Protein AF-A0A7C6TAE9-F1 (afdb_monomer_lite)

pLDDT: mean 86.07, std 5.18, range [54.5, 94.44]

Sequence (114 aa):
MNWVGYAVLSAVFAGLTALLAKLGVANVPSNLAMFIRTVVVVVFAGGIAVATGDVGYFGKLSSRNWTFLVLSGIATGLSWIFYFAALKYGPVSRVAPIDKLSFVLAMALGVFVL

Structure (mmCIF, N/CA/C/O backbone):
data_AF-A0A7C6TAE9-F1
#
_entry.id   AF-A0A7C6TAE9-F1
#
loop_
_atom_site.group_PDB
_atom_site.id
_atom_site.type_symbol
_atom_site.label_atom_id
_atom_site.label_alt_id
_atom_site.label_comp_id
_atom_site.label_asym_id
_atom_site.label_entity_id
_atom_site.label_seq_id
_atom_site.pdbx_PDB_ins_code
_atom_site.Cartn_x
_atom_site.Cartn_y
_atom_site.Cartn_z
_atom_site.occupancy
_atom_site.B_iso_or_equiv
_atom_site.auth_seq_id
_atom_site.auth_comp_id
_atom_site.auth_asym_id
_atom_site.auth_atom_id
_atom_site.pdbx_PDB_model_num
ATOM 1 N N . MET A 1 1 ? -23.123 8.341 1.175 1.00 54.50 1 MET A N 1
ATOM 2 C CA . MET A 1 1 ? -21.831 8.496 0.469 1.00 54.50 1 MET A CA 1
ATOM 3 C C . MET A 1 1 ? -21.758 7.445 -0.627 1.00 54.50 1 MET A C 1
ATOM 5 O O . MET A 1 1 ? -21.965 6.277 -0.330 1.00 54.50 1 MET A O 1
ATOM 9 N N . ASN A 1 2 ? -21.575 7.847 -1.887 1.00 81.62 2 ASN A N 1
ATOM 10 C CA . ASN A 1 2 ? -21.631 6.930 -3.027 1.00 81.62 2 ASN A CA 1
ATOM 11 C C . ASN A 1 2 ? -20.264 6.247 -3.209 1.00 81.62 2 ASN A C 1
ATOM 13 O O . ASN A 1 2 ? -19.291 6.913 -3.561 1.00 81.62 2 ASN A O 1
ATOM 17 N N . TRP A 1 3 ? -20.188 4.938 -2.953 1.00 86.62 3 TRP A N 1
ATOM 18 C CA . TRP A 1 3 ? -18.974 4.116 -3.093 1.00 86.62 3 TRP A CA 1
ATOM 19 C C . TRP A 1 3 ? -18.329 4.250 -4.481 1.00 86.62 3 TRP A C 1
ATOM 21 O O . TRP A 1 3 ? -17.107 4.180 -4.608 1.00 86.62 3 TRP A O 1
ATOM 31 N N . VAL A 1 4 ? -19.141 4.547 -5.500 1.00 89.56 4 VAL A N 1
ATOM 32 C CA . VAL A 1 4 ? -18.693 4.824 -6.868 1.00 89.56 4 VAL A CA 1
ATOM 33 C C . VAL A 1 4 ? -17.736 6.018 -6.915 1.00 89.56 4 VAL A C 1
ATOM 35 O O . VAL A 1 4 ? -16.716 5.956 -7.593 1.00 89.56 4 VAL A O 1
ATOM 38 N N . GLY A 1 5 ? -18.006 7.088 -6.159 1.00 89.56 5 GLY A N 1
ATOM 39 C CA . GLY A 1 5 ? -17.147 8.276 -6.132 1.00 89.56 5 GLY A CA 1
ATOM 40 C C . GLY A 1 5 ? -15.747 7.975 -5.589 1.00 89.56 5 GLY A C 1
ATOM 41 O O . GLY A 1 5 ? -14.749 8.367 -6.193 1.00 89.56 5 GLY A O 1
ATOM 42 N N . TYR A 1 6 ? -15.661 7.206 -4.499 1.00 86.44 6 TYR A N 1
ATOM 43 C CA . TYR A 1 6 ? -14.379 6.755 -3.948 1.00 86.44 6 TYR A CA 1
ATOM 44 C C . TYR A 1 6 ? -13.644 5.797 -4.892 1.00 86.44 6 TYR A C 1
ATOM 46 O O . TYR A 1 6 ? -12.422 5.880 -5.009 1.00 86.44 6 TYR A O 1
ATOM 54 N N . ALA A 1 7 ? -14.370 4.927 -5.601 1.00 86.69 7 ALA A N 1
ATOM 55 C CA . ALA A 1 7 ? -13.785 4.016 -6.581 1.00 86.69 7 ALA A CA 1
ATOM 56 C C . ALA A 1 7 ? -13.173 4.768 -7.776 1.00 86.69 7 ALA A C 1
ATOM 58 O O . ALA A 1 7 ? -12.045 4.477 -8.173 1.00 86.69 7 ALA A O 1
ATOM 59 N N . VAL A 1 8 ? -13.871 5.779 -8.308 1.00 88.50 8 VAL A N 1
ATOM 60 C CA . VAL A 1 8 ? -13.351 6.630 -9.393 1.00 88.50 8 VAL A CA 1
ATOM 61 C C . VAL A 1 8 ? -12.098 7.374 -8.938 1.00 88.50 8 VAL A C 1
ATOM 63 O O . VAL A 1 8 ? -11.082 7.358 -9.632 1.00 88.50 8 VAL A O 1
ATOM 66 N N . LEU A 1 9 ? -12.129 7.970 -7.744 1.00 88.75 9 LEU A N 1
ATOM 67 C CA . LEU A 1 9 ? -10.976 8.677 -7.195 1.00 88.75 9 LEU A CA 1
ATOM 68 C C . LEU A 1 9 ? -9.779 7.732 -6.976 1.00 88.75 9 LEU A C 1
ATOM 70 O O . LEU A 1 9 ? -8.648 8.066 -7.330 1.00 88.75 9 LEU A O 1
ATOM 74 N N . SER A 1 10 ? -10.028 6.519 -6.471 1.00 87.31 10 SER A N 1
ATOM 75 C CA . SER A 1 10 ? -9.014 5.466 -6.337 1.00 87.31 10 SER A CA 1
ATOM 76 C C . SER A 1 10 ? -8.383 5.099 -7.685 1.00 87.31 10 SER A C 1
ATOM 78 O O . SER A 1 10 ? -7.159 4.991 -7.777 1.00 87.31 10 SER A O 1
ATOM 80 N N . ALA A 1 11 ? -9.181 4.980 -8.751 1.00 86.81 11 ALA A N 1
ATOM 81 C CA . ALA A 1 11 ? -8.681 4.683 -10.092 1.00 86.81 11 ALA A CA 1
ATOM 82 C C . ALA A 1 11 ? -7.739 5.781 -10.622 1.00 86.81 11 ALA A C 1
ATOM 84 O O . ALA A 1 11 ? -6.67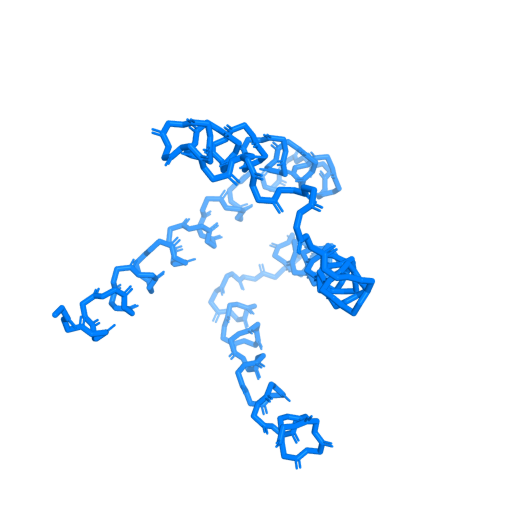9 5.465 -11.169 1.00 86.81 11 ALA A O 1
ATOM 85 N N . VAL A 1 12 ? -8.072 7.058 -10.395 1.00 90.00 12 VAL A N 1
ATOM 86 C CA . VAL A 1 12 ? -7.216 8.203 -10.758 1.00 90.00 12 VAL A CA 1
ATOM 87 C C . VAL A 1 12 ? -5.867 8.130 -10.035 1.00 90.00 12 VAL A C 1
ATOM 89 O O . VAL A 1 12 ? -4.814 8.175 -10.677 1.00 90.00 12 VAL A O 1
ATOM 92 N N . PHE A 1 13 ? -5.873 7.949 -8.710 1.00 89.81 13 PHE A N 1
ATOM 93 C CA . PHE A 1 13 ? -4.635 7.841 -7.930 1.00 89.81 13 PHE A CA 1
ATOM 94 C C . PHE A 1 13 ? -3.820 6.593 -8.280 1.00 89.81 13 PHE A C 1
ATOM 96 O O . PHE A 1 13 ? -2.589 6.656 -8.313 1.00 89.81 13 PHE A O 1
ATOM 103 N N . ALA A 1 14 ? -4.472 5.472 -8.595 1.00 85.44 14 ALA A N 1
ATOM 104 C CA . ALA A 1 14 ? -3.795 4.261 -9.048 1.00 85.44 14 ALA A CA 1
ATOM 105 C C . ALA A 1 14 ? -3.065 4.481 -10.385 1.00 85.44 14 ALA A C 1
ATOM 107 O O . ALA A 1 14 ? -1.928 4.030 -10.540 1.00 85.44 14 ALA A O 1
ATOM 108 N N . GLY A 1 15 ? -3.680 5.210 -11.324 1.00 84.69 15 GLY A N 1
ATOM 109 C CA . GLY A 1 15 ? -3.049 5.596 -12.589 1.00 84.69 15 GLY A CA 1
ATOM 110 C C . GLY A 1 15 ? -1.835 6.507 -12.387 1.00 84.69 15 GLY A C 1
ATOM 111 O O . GLY A 1 15 ? -0.747 6.205 -12.883 1.00 84.69 15 GLY A O 1
ATOM 112 N N . LEU A 1 16 ? -1.986 7.571 -11.587 1.00 88.31 16 LEU A N 1
ATOM 113 C CA . LEU A 1 16 ? -0.884 8.476 -11.224 1.00 88.31 16 LEU A CA 1
ATOM 114 C C . LEU A 1 16 ? 0.281 7.721 -10.577 1.00 88.31 16 LEU A C 1
ATOM 116 O O . LEU A 1 16 ? 1.440 7.909 -10.942 1.00 88.31 16 LEU A O 1
ATOM 120 N N . THR A 1 17 ? -0.035 6.811 -9.659 1.00 86.88 17 THR A N 1
ATOM 121 C CA . THR A 1 17 ? 0.944 5.972 -8.967 1.00 86.88 17 THR A CA 1
ATOM 122 C C . THR A 1 17 ? 1.749 5.110 -9.937 1.00 86.88 17 THR A C 1
ATOM 124 O O . THR A 1 17 ? 2.962 4.996 -9.777 1.00 86.88 17 THR A O 1
ATOM 127 N N . ALA A 1 18 ? 1.111 4.505 -10.944 1.00 84.50 18 ALA A N 1
ATOM 128 C CA . ALA A 1 18 ? 1.805 3.682 -11.934 1.00 84.50 18 ALA A CA 1
ATOM 129 C C . ALA A 1 18 ? 2.781 4.509 -12.790 1.00 84.50 18 ALA A C 1
ATOM 131 O O . ALA A 1 18 ? 3.914 4.079 -13.016 1.00 84.50 18 ALA A O 1
ATOM 132 N N . LEU A 1 19 ? 2.368 5.710 -13.211 1.00 86.56 19 LEU A N 1
ATOM 133 C CA . LEU A 1 19 ? 3.213 6.634 -13.974 1.00 86.56 19 LEU A CA 1
ATOM 134 C C . LEU A 1 19 ? 4.408 7.124 -13.146 1.00 86.56 19 LEU A C 1
ATOM 136 O O . LEU A 1 19 ? 5.553 6.989 -13.578 1.00 86.56 19 LEU A O 1
ATOM 140 N N . LEU A 1 20 ? 4.161 7.623 -11.931 1.00 86.75 20 LEU A N 1
ATOM 141 C CA . LEU A 1 20 ? 5.209 8.103 -11.025 1.00 86.75 20 LEU A CA 1
ATOM 142 C C . LEU A 1 20 ? 6.179 6.983 -10.629 1.00 86.75 20 LEU A C 1
ATOM 144 O O . LEU A 1 20 ? 7.387 7.203 -10.587 1.00 86.75 20 LEU A O 1
ATOM 148 N N . ALA A 1 21 ? 5.680 5.766 -10.395 1.00 85.00 21 ALA A N 1
ATOM 149 C CA . ALA A 1 21 ? 6.523 4.615 -10.086 1.00 85.00 21 ALA A CA 1
ATOM 150 C C . ALA A 1 21 ? 7.447 4.238 -11.249 1.00 85.00 21 ALA A C 1
ATOM 152 O O . ALA A 1 21 ? 8.626 3.973 -11.025 1.00 85.00 21 ALA A O 1
ATOM 153 N N . LYS A 1 22 ? 6.948 4.243 -12.494 1.00 83.75 22 LYS A N 1
ATOM 154 C CA . LYS A 1 22 ? 7.792 3.982 -13.668 1.00 83.75 22 LYS A CA 1
ATOM 155 C C . LYS A 1 22 ? 8.913 5.014 -13.786 1.00 83.75 22 LYS A C 1
ATOM 157 O O . LYS A 1 22 ? 10.053 4.630 -14.031 1.00 83.75 22 LYS A O 1
ATOM 162 N N . LEU A 1 23 ? 8.595 6.296 -13.592 1.00 85.50 23 LEU A N 1
ATOM 163 C CA . LEU A 1 23 ? 9.579 7.380 -13.631 1.00 85.50 23 LEU A CA 1
ATOM 164 C C . LEU A 1 23 ? 10.601 7.262 -12.489 1.00 85.50 23 LEU A C 1
ATOM 166 O O . LEU A 1 23 ? 11.797 7.410 -12.723 1.00 85.50 23 LEU A O 1
ATOM 170 N N . GLY A 1 24 ? 10.153 6.930 -11.275 1.00 81.75 24 GLY A N 1
ATOM 171 C CA . GLY A 1 24 ? 11.017 6.803 -10.098 1.00 81.75 24 GLY A CA 1
ATOM 172 C C . GLY A 1 24 ? 11.945 5.581 -10.108 1.00 81.75 24 GLY A C 1
ATOM 173 O O . GLY A 1 24 ? 13.049 5.650 -9.577 1.00 81.75 24 GLY A O 1
ATOM 174 N N . VAL A 1 25 ? 11.537 4.468 -10.729 1.00 83.81 25 VAL A N 1
ATOM 175 C CA . VAL A 1 25 ? 12.328 3.217 -10.785 1.00 83.81 25 VAL A CA 1
ATOM 176 C C . VAL A 1 25 ? 13.290 3.183 -11.986 1.00 83.81 25 VAL A C 1
ATOM 178 O O . VAL A 1 25 ? 14.173 2.329 -12.044 1.00 83.81 25 VAL A O 1
ATOM 181 N N . ALA A 1 26 ? 13.174 4.116 -12.938 1.00 78.62 26 ALA A N 1
ATOM 182 C CA . ALA A 1 26 ? 13.968 4.108 -14.170 1.00 78.62 26 ALA A CA 1
ATOM 183 C C . ALA A 1 26 ? 15.491 4.150 -13.928 1.00 78.62 26 ALA A C 1
ATOM 185 O O . ALA A 1 26 ? 16.229 3.448 -14.614 1.00 78.62 26 ALA A O 1
ATOM 186 N N . ASN A 1 27 ? 15.950 4.916 -12.931 1.00 79.12 27 ASN A N 1
ATOM 187 C CA . ASN A 1 27 ? 17.379 5.155 -12.668 1.00 79.12 27 ASN A CA 1
ATOM 188 C C . ASN A 1 27 ? 17.842 4.731 -11.262 1.00 79.12 27 ASN A C 1
ATOM 190 O O . ASN A 1 27 ? 18.955 5.048 -10.855 1.00 79.12 27 ASN A O 1
ATOM 194 N N . VAL A 1 28 ? 17.000 4.028 -10.500 1.00 85.62 28 VAL A N 1
ATOM 195 C CA . VAL A 1 28 ? 17.266 3.662 -9.099 1.00 85.62 28 VAL A CA 1
ATOM 196 C C . VAL A 1 28 ? 16.980 2.167 -8.905 1.00 85.62 28 VAL A C 1
ATOM 198 O O . VAL A 1 28 ? 16.092 1.624 -9.569 1.00 85.62 28 VAL A O 1
ATOM 201 N N . PRO A 1 29 ? 17.699 1.449 -8.019 1.00 84.56 29 PRO A N 1
ATOM 202 C CA . PRO A 1 29 ? 17.323 0.088 -7.649 1.00 84.56 29 PRO A CA 1
ATOM 203 C C . PRO A 1 29 ? 15.853 0.018 -7.204 1.00 84.56 29 PRO A C 1
ATOM 205 O O . PRO A 1 29 ? 15.425 0.781 -6.338 1.00 84.56 29 PRO A O 1
ATOM 208 N N . SER A 1 30 ? 15.076 -0.912 -7.767 1.00 81.31 30 SER A N 1
ATOM 209 C CA . SER A 1 30 ? 13.627 -1.030 -7.521 1.00 81.31 30 SER A CA 1
ATOM 210 C C . SER A 1 30 ? 13.290 -1.234 -6.043 1.00 81.31 30 SER A C 1
ATOM 212 O O . SER A 1 30 ? 12.316 -0.667 -5.556 1.00 81.31 30 SER A O 1
ATOM 214 N N . ASN A 1 31 ? 14.128 -1.976 -5.315 1.00 84.81 31 ASN A N 1
ATOM 215 C CA . ASN A 1 31 ? 13.958 -2.208 -3.879 1.00 84.81 31 ASN A CA 1
ATOM 216 C C . ASN A 1 31 ? 14.139 -0.915 -3.067 1.00 84.81 31 ASN A C 1
ATOM 218 O O . ASN A 1 31 ? 13.394 -0.676 -2.120 1.00 84.81 31 ASN A O 1
ATOM 222 N N . LEU A 1 32 ? 15.082 -0.051 -3.462 1.00 85.62 32 LEU A N 1
ATOM 223 C CA . LEU A 1 32 ? 15.300 1.241 -2.808 1.00 85.62 32 LEU A CA 1
ATOM 224 C C . LEU A 1 32 ? 14.148 2.210 -3.104 1.00 85.62 32 LEU A C 1
ATOM 226 O O . LEU A 1 32 ? 13.629 2.849 -2.192 1.00 85.62 32 LEU A O 1
ATOM 230 N N . ALA A 1 33 ? 13.698 2.271 -4.360 1.00 86.50 33 ALA A N 1
ATOM 231 C CA . ALA A 1 33 ? 12.535 3.069 -4.746 1.00 86.50 33 ALA A CA 1
ATOM 232 C C . ALA A 1 33 ? 11.263 2.625 -3.998 1.00 86.50 33 ALA A C 1
ATOM 234 O O . ALA A 1 33 ? 10.495 3.459 -3.513 1.00 86.50 33 ALA A O 1
ATOM 235 N N . MET A 1 34 ? 11.068 1.311 -3.846 1.00 86.62 34 MET A N 1
ATOM 236 C CA . MET A 1 34 ? 9.984 0.747 -3.047 1.00 86.62 34 MET A CA 1
ATOM 237 C C . MET A 1 34 ? 10.096 1.146 -1.574 1.00 86.62 34 MET A C 1
ATOM 239 O O . MET A 1 34 ? 9.095 1.574 -1.006 1.00 86.62 34 MET A O 1
ATOM 243 N N . PHE A 1 35 ? 11.290 1.056 -0.977 1.00 88.50 35 PHE A N 1
ATOM 244 C CA . PHE A 1 35 ? 11.515 1.424 0.421 1.00 88.50 35 PHE A CA 1
ATOM 245 C C . PHE A 1 35 ? 11.148 2.889 0.694 1.00 88.50 35 PHE A C 1
ATOM 247 O O . PHE A 1 35 ? 10.366 3.176 1.603 1.00 88.50 35 PHE A O 1
ATOM 254 N N . ILE A 1 36 ? 11.637 3.812 -0.143 1.00 89.69 36 ILE A N 1
ATOM 255 C CA . ILE A 1 36 ? 11.310 5.242 -0.040 1.00 89.69 36 ILE A CA 1
ATOM 256 C C . ILE A 1 36 ? 9.792 5.439 -0.117 1.00 89.69 36 ILE A C 1
ATOM 258 O O . ILE A 1 36 ? 9.208 6.131 0.718 1.00 89.69 36 ILE A O 1
ATOM 262 N N . ARG A 1 37 ? 9.126 4.773 -1.069 1.00 87.81 37 ARG A N 1
ATOM 263 C CA . ARG A 1 37 ? 7.669 4.838 -1.210 1.00 87.81 37 ARG A CA 1
ATOM 264 C C . ARG A 1 37 ? 6.940 4.317 0.031 1.00 87.81 37 ARG A C 1
ATOM 266 O O . ARG A 1 37 ? 5.986 4.956 0.466 1.00 87.81 37 ARG A O 1
ATOM 273 N N . THR A 1 38 ? 7.361 3.191 0.609 1.00 90.31 38 THR A N 1
ATOM 274 C CA . THR A 1 38 ? 6.753 2.663 1.842 1.00 90.31 38 THR A CA 1
ATOM 275 C C . THR A 1 38 ? 6.913 3.621 3.010 1.00 90.31 38 THR A C 1
ATOM 277 O O . THR A 1 38 ? 5.947 3.824 3.734 1.00 90.31 38 THR A O 1
ATOM 280 N N . VAL A 1 39 ? 8.076 4.258 3.172 1.00 93.56 39 VAL A N 1
ATOM 281 C CA . VAL A 1 39 ? 8.290 5.244 4.243 1.00 93.56 39 VAL A CA 1
ATOM 282 C C . VAL A 1 39 ? 7.329 6.421 4.086 1.00 93.56 39 VAL A C 1
ATOM 284 O O . VAL A 1 39 ? 6.654 6.787 5.044 1.00 93.56 39 VAL A O 1
ATOM 287 N N . VAL A 1 40 ? 7.193 6.961 2.870 1.00 93.06 40 VAL A N 1
ATOM 288 C CA . VAL A 1 40 ? 6.238 8.046 2.589 1.00 93.06 40 VAL A CA 1
ATOM 289 C C . VAL A 1 40 ? 4.80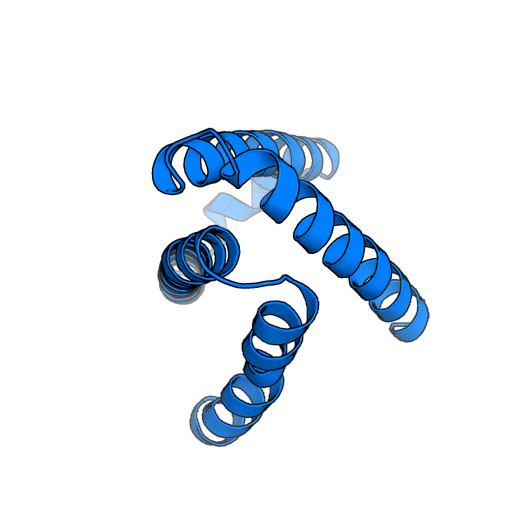5 7.619 2.920 1.00 93.06 40 VAL A C 1
ATOM 291 O O . VAL A 1 40 ? 4.088 8.364 3.584 1.00 93.06 40 VAL A O 1
ATOM 294 N N . VAL A 1 41 ? 4.391 6.413 2.514 1.00 92.31 41 VAL A N 1
ATOM 295 C CA . VAL A 1 41 ? 3.050 5.879 2.812 1.00 92.31 41 VAL A CA 1
ATOM 296 C C . VAL A 1 41 ? 2.839 5.691 4.314 1.00 92.31 41 VAL A C 1
ATOM 298 O O . VAL A 1 41 ? 1.775 6.048 4.809 1.00 92.31 41 VAL A O 1
ATOM 301 N N . VAL A 1 42 ? 3.831 5.181 5.049 1.00 93.38 42 VAL A N 1
ATOM 302 C CA . VAL A 1 42 ? 3.761 5.006 6.509 1.00 93.38 42 VAL A CA 1
ATOM 303 C C . VAL A 1 42 ? 3.575 6.349 7.208 1.00 93.38 42 VAL A C 1
ATOM 305 O O . VAL A 1 42 ? 2.710 6.460 8.071 1.00 93.38 42 VAL A O 1
ATOM 308 N N . VAL A 1 43 ? 4.328 7.379 6.811 1.00 94.44 43 VAL A N 1
ATOM 309 C CA . VAL A 1 43 ? 4.187 8.729 7.379 1.00 94.44 43 VAL A CA 1
ATOM 310 C C . VAL A 1 43 ? 2.800 9.303 7.083 1.00 94.44 43 VAL A C 1
ATOM 312 O O . VAL A 1 43 ? 2.148 9.814 7.990 1.00 94.44 43 VAL A O 1
ATOM 315 N N . PHE A 1 44 ? 2.314 9.180 5.844 1.00 93.56 44 PHE A N 1
ATOM 316 C CA . PHE A 1 44 ? 1.002 9.704 5.453 1.00 93.56 44 PHE A CA 1
ATOM 317 C C . PHE A 1 44 ? -0.150 8.979 6.165 1.00 93.56 44 PHE A C 1
ATOM 319 O O . PHE A 1 44 ? -1.021 9.619 6.751 1.00 93.56 44 PHE A O 1
ATOM 326 N N . ALA A 1 45 ? -0.142 7.643 6.154 1.00 91.75 45 ALA A N 1
ATOM 327 C CA . ALA A 1 45 ? -1.166 6.826 6.801 1.00 91.75 45 ALA A CA 1
ATOM 328 C C . ALA A 1 45 ? -1.128 6.972 8.329 1.00 91.75 45 ALA A C 1
ATOM 330 O O . ALA A 1 45 ? -2.176 7.087 8.959 1.00 91.75 45 ALA A O 1
ATOM 331 N N . GLY A 1 46 ? 0.070 7.026 8.918 1.00 90.75 46 GLY A N 1
ATOM 332 C CA . GLY A 1 46 ? 0.261 7.277 10.343 1.00 90.75 46 GLY A CA 1
ATOM 333 C C . GLY A 1 46 ? -0.250 8.655 10.759 1.00 90.75 46 GLY A C 1
ATOM 334 O O . GLY A 1 46 ? -0.975 8.760 11.743 1.00 90.75 46 GLY A O 1
ATOM 335 N N . GLY A 1 47 ? 0.048 9.698 9.977 1.00 91.94 47 GLY A N 1
ATOM 336 C CA . GLY A 1 47 ? -0.460 11.050 10.217 1.00 91.94 47 GLY A CA 1
ATOM 337 C C . GLY A 1 47 ? -1.987 11.121 10.192 1.00 91.94 47 GLY A C 1
ATOM 338 O O . GLY A 1 47 ? -2.582 11.737 11.074 1.00 91.94 47 GLY A O 1
ATOM 339 N N . ILE A 1 48 ? -2.627 10.431 9.240 1.00 91.31 48 ILE A N 1
ATOM 340 C CA . ILE A 1 48 ? -4.091 10.324 9.182 1.00 91.31 48 ILE A CA 1
ATOM 341 C C . ILE A 1 48 ? -4.625 9.598 10.420 1.00 91.31 48 ILE A C 1
ATOM 343 O O . ILE A 1 48 ? -5.507 10.135 11.078 1.00 91.31 48 ILE A O 1
ATOM 347 N N . ALA A 1 49 ? -4.070 8.434 10.774 1.00 91.25 49 ALA A N 1
ATOM 348 C CA . ALA A 1 49 ? -4.529 7.650 11.924 1.00 91.25 49 ALA A CA 1
ATOM 349 C C . ALA A 1 49 ? -4.399 8.409 13.257 1.00 91.25 49 ALA A C 1
ATOM 351 O O . ALA A 1 49 ? -5.240 8.263 14.145 1.00 91.25 49 ALA A O 1
ATOM 352 N N . VAL A 1 50 ? -3.355 9.232 13.403 1.00 91.94 50 VAL A N 1
ATOM 353 C CA . VAL A 1 50 ? -3.190 10.136 14.550 1.00 91.94 50 VAL A CA 1
ATOM 354 C C . VAL A 1 50 ? -4.245 11.240 14.522 1.00 91.94 50 VAL A C 1
ATOM 356 O O . VAL A 1 50 ? -4.891 11.479 15.540 1.00 91.94 50 VAL A O 1
ATOM 359 N N . ALA A 1 51 ? -4.459 11.882 13.371 1.00 92.00 51 ALA A N 1
ATOM 360 C CA . ALA A 1 51 ? -5.429 12.966 13.223 1.00 92.00 51 ALA A CA 1
ATOM 361 C C . ALA A 1 51 ? -6.886 12.514 13.435 1.00 92.00 51 ALA A C 1
ATOM 363 O O . ALA A 1 51 ? -7.693 13.289 13.943 1.00 92.00 51 ALA A O 1
ATOM 364 N N . THR A 1 52 ? -7.226 11.273 13.077 1.00 90.50 52 THR A N 1
ATOM 365 C CA . THR A 1 52 ? -8.563 10.690 13.283 1.00 90.50 52 THR A CA 1
ATOM 366 C C . THR A 1 52 ? -8.753 10.072 14.670 1.00 90.50 52 THR A C 1
ATOM 368 O O . THR A 1 52 ? -9.878 9.748 15.041 1.00 90.50 52 THR A O 1
ATOM 371 N N . GLY A 1 53 ? -7.683 9.921 15.460 1.00 86.06 53 GLY A N 1
ATOM 372 C CA . GLY A 1 53 ? -7.723 9.274 16.775 1.00 86.06 53 GLY A CA 1
ATOM 373 C C . GLY A 1 53 ? -7.799 7.741 16.722 1.00 86.06 53 GLY A C 1
ATOM 374 O O . GLY A 1 53 ? -7.945 7.093 17.762 1.00 86.06 53 GLY A O 1
ATOM 375 N N . ASP A 1 54 ? -7.642 7.139 15.540 1.00 87.25 54 ASP A N 1
ATOM 376 C CA . ASP A 1 54 ? -7.754 5.689 15.338 1.00 87.25 54 ASP A CA 1
ATOM 377 C C . ASP A 1 54 ? -6.625 4.899 16.015 1.00 87.25 54 ASP A C 1
ATOM 379 O O . ASP A 1 54 ? -6.739 3.693 16.243 1.00 87.25 54 ASP A O 1
ATOM 383 N N . VAL A 1 55 ? -5.551 5.577 16.428 1.00 83.44 55 VAL A N 1
ATOM 384 C CA . VAL A 1 55 ? -4.432 4.974 17.170 1.00 83.44 55 VAL A CA 1
ATOM 385 C C . VAL A 1 55 ? -4.891 4.325 18.489 1.00 83.44 55 VAL A C 1
ATOM 387 O O . VAL A 1 55 ? -4.281 3.373 18.972 1.00 83.44 55 VAL A O 1
ATOM 390 N N . GLY A 1 56 ? -6.015 4.770 19.062 1.00 78.94 56 GLY A N 1
ATOM 391 C CA . GLY A 1 56 ? -6.607 4.144 20.249 1.00 78.94 56 GLY A CA 1
ATOM 392 C C . GLY A 1 56 ? -7.134 2.718 20.019 1.00 78.94 56 GLY A C 1
ATOM 393 O O . GLY A 1 56 ? -7.360 1.982 20.981 1.00 78.94 56 GLY A O 1
ATOM 394 N N . TYR A 1 57 ? -7.316 2.294 18.763 1.00 83.31 57 TYR A N 1
ATOM 395 C CA . TYR A 1 57 ? -7.799 0.953 18.422 1.00 83.31 57 TYR A CA 1
ATOM 396 C C . TYR A 1 57 ? -6.700 -0.108 18.354 1.00 83.31 57 TYR A C 1
ATOM 398 O O . TYR A 1 57 ? -7.036 -1.292 18.356 1.00 83.31 57 TYR A O 1
ATOM 406 N N . PHE A 1 58 ? -5.412 0.264 18.372 1.00 79.12 58 PHE A N 1
ATOM 407 C CA . PHE A 1 58 ? -4.309 -0.709 18.337 1.00 79.12 58 PHE A CA 1
ATOM 408 C C . PHE A 1 58 ? -4.424 -1.766 19.447 1.00 79.12 58 PHE A C 1
ATOM 410 O O . PHE A 1 58 ? -4.233 -2.952 19.188 1.00 79.12 58 PHE A O 1
ATOM 417 N N . GLY A 1 59 ? -4.815 -1.357 20.660 1.00 77.56 59 GLY A N 1
ATOM 418 C CA . GLY A 1 59 ? 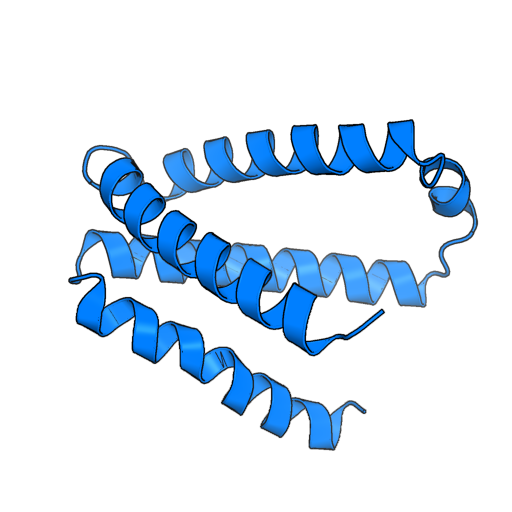-5.011 -2.262 21.800 1.00 77.56 59 GLY A CA 1
ATOM 419 C C . GLY A 1 59 ? -6.306 -3.086 21.764 1.00 77.56 59 GLY A C 1
ATOM 420 O O . GLY A 1 59 ? -6.470 -3.992 22.574 1.00 77.56 59 GLY A O 1
ATOM 421 N N . LYS A 1 60 ? -7.231 -2.790 20.841 1.00 85.12 60 LYS A N 1
ATOM 422 C CA . LYS A 1 60 ? -8.510 -3.505 20.671 1.00 85.12 60 LYS A CA 1
ATOM 423 C C . LYS A 1 60 ? -8.475 -4.523 19.526 1.00 85.12 60 LYS A C 1
ATOM 425 O O . LYS A 1 60 ? -9.469 -5.205 19.280 1.00 85.12 60 LYS A O 1
ATOM 430 N N . LEU A 1 61 ? -7.359 -4.617 18.800 1.00 86.50 61 LEU A N 1
ATOM 431 C CA . LEU A 1 61 ? -7.199 -5.574 17.710 1.00 86.50 61 LEU A CA 1
ATOM 432 C C . LEU A 1 61 ? -7.097 -7.001 18.262 1.00 86.50 61 LEU A C 1
ATOM 434 O O . LEU A 1 61 ? -6.246 -7.301 19.095 1.00 86.50 61 LEU A O 1
ATOM 438 N N . SER A 1 62 ? -7.945 -7.897 17.757 1.00 89.06 62 SER A N 1
ATOM 439 C CA . SER A 1 62 ? -7.860 -9.327 18.066 1.00 89.06 62 SER A CA 1
ATOM 440 C C . SER A 1 62 ? -6.617 -9.965 17.428 1.00 89.06 62 SER A C 1
ATOM 442 O O . SER A 1 62 ? -6.104 -9.469 16.419 1.00 89.06 62 SER A O 1
ATOM 444 N N . SER A 1 63 ? -6.172 -11.118 17.942 1.00 85.19 63 SER A N 1
ATOM 445 C CA . SER A 1 63 ? -5.079 -11.891 17.323 1.00 85.19 63 SER A CA 1
ATOM 446 C C . SER A 1 63 ? -5.377 -12.251 15.865 1.00 85.19 63 SER A C 1
ATOM 448 O O . SER A 1 63 ? -4.480 -12.231 15.029 1.00 85.19 63 SER A O 1
ATOM 450 N N . ARG A 1 64 ? -6.654 -12.495 15.530 1.00 87.62 64 ARG A N 1
ATOM 451 C CA . ARG A 1 64 ? -7.097 -12.746 14.152 1.00 87.62 64 ARG A CA 1
ATOM 452 C C . ARG A 1 64 ? -6.852 -11.530 13.255 1.00 87.62 64 ARG A C 1
ATOM 454 O O . ARG A 1 64 ? -6.304 -11.689 12.168 1.00 87.62 64 ARG A O 1
ATOM 461 N N . ASN A 1 65 ? -7.210 -10.328 13.712 1.00 88.25 65 ASN A N 1
ATOM 462 C CA . ASN A 1 65 ? -6.979 -9.096 12.952 1.00 88.25 65 ASN A CA 1
ATOM 463 C C . ASN A 1 65 ? -5.485 -8.898 12.679 1.00 88.25 65 ASN A C 1
ATOM 465 O O . ASN A 1 65 ? -5.106 -8.614 11.547 1.00 88.25 65 ASN A O 1
ATOM 469 N N . TRP A 1 66 ? -4.639 -9.117 13.688 1.00 88.44 66 TRP A N 1
ATOM 470 C CA . TRP A 1 66 ? -3.186 -9.040 13.539 1.00 88.44 66 TRP A CA 1
ATOM 471 C C . TRP A 1 66 ? -2.650 -10.018 12.495 1.00 88.44 66 TRP A C 1
ATOM 473 O O . TRP A 1 66 ? -1.910 -9.602 11.607 1.00 88.44 66 TRP A O 1
ATOM 483 N N . THR A 1 67 ? -3.053 -11.290 12.541 1.00 89.62 67 THR A N 1
ATOM 484 C CA . THR A 1 67 ? -2.598 -12.289 11.563 1.00 89.62 67 THR A CA 1
ATOM 485 C C . THR A 1 67 ? -2.972 -11.896 10.134 1.00 89.62 67 THR A C 1
ATOM 487 O O . THR A 1 67 ? -2.107 -11.897 9.260 1.00 89.62 67 THR A O 1
ATOM 490 N N . PHE A 1 68 ? -4.227 -11.507 9.883 1.00 88.81 68 PHE A N 1
ATOM 491 C CA . PHE A 1 68 ? -4.658 -11.116 8.536 1.00 88.81 68 PHE A CA 1
ATOM 492 C C . PHE A 1 68 ? -4.004 -9.816 8.055 1.00 88.81 68 PHE A C 1
ATOM 494 O O . PHE A 1 68 ? -3.638 -9.727 6.885 1.00 88.81 68 PHE A O 1
ATOM 501 N N . LEU A 1 6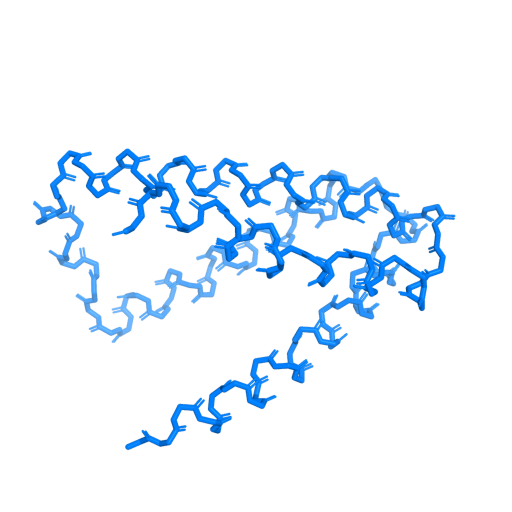9 ? -3.806 -8.827 8.934 1.00 90.25 69 LEU A N 1
ATOM 502 C CA . LEU A 1 69 ? -3.129 -7.577 8.577 1.00 90.25 69 LEU A CA 1
ATOM 503 C C . LEU A 1 69 ? -1.649 -7.799 8.254 1.00 90.25 69 LEU A C 1
ATOM 505 O O . LEU A 1 69 ? -1.159 -7.259 7.265 1.00 90.25 69 LEU A O 1
ATOM 509 N N . VAL A 1 70 ? -0.949 -8.626 9.035 1.00 90.50 70 VAL A N 1
ATOM 510 C CA . VAL A 1 70 ? 0.458 -8.967 8.776 1.00 90.50 70 VAL A CA 1
ATOM 511 C C . VAL A 1 70 ? 0.591 -9.744 7.468 1.00 90.50 70 VAL A C 1
ATOM 513 O O . VAL A 1 70 ? 1.405 -9.373 6.625 1.00 90.50 70 VAL A O 1
ATOM 516 N N . LEU A 1 71 ? -0.237 -10.772 7.250 1.00 89.94 71 LEU A N 1
ATOM 517 C CA . LEU A 1 71 ? -0.231 -11.539 6.000 1.00 89.94 71 LEU A CA 1
ATOM 518 C C . LEU A 1 71 ? -0.557 -10.659 4.785 1.00 89.94 71 LEU A C 1
ATOM 520 O O . LEU A 1 71 ? 0.123 -10.750 3.766 1.00 89.94 71 LEU A O 1
ATOM 524 N N . SER A 1 72 ? -1.545 -9.768 4.904 1.00 89.50 72 SER A N 1
ATOM 525 C CA . SER A 1 72 ? -1.889 -8.794 3.862 1.00 89.50 72 SER A CA 1
ATOM 526 C C . SER A 1 72 ? -0.741 -7.818 3.580 1.00 89.50 72 SER A C 1
ATOM 528 O O . SER A 1 72 ? -0.420 -7.546 2.420 1.00 89.50 72 SER A O 1
ATOM 530 N N . GLY A 1 73 ? -0.059 -7.338 4.624 1.00 88.62 73 GLY A N 1
ATOM 531 C CA . GLY A 1 73 ? 1.123 -6.485 4.499 1.00 88.62 73 GLY A CA 1
ATOM 532 C C . GLY A 1 73 ? 2.267 -7.180 3.760 1.00 88.62 73 GLY A C 1
ATOM 533 O O . GLY A 1 73 ? 2.840 -6.605 2.834 1.00 88.62 73 GLY A O 1
ATOM 534 N N . ILE A 1 74 ? 2.548 -8.442 4.101 1.00 90.31 74 ILE A N 1
ATOM 535 C CA . ILE A 1 74 ? 3.545 -9.271 3.406 1.00 90.31 74 ILE A CA 1
ATOM 536 C C . ILE A 1 74 ? 3.152 -9.464 1.937 1.00 90.31 74 ILE A C 1
ATOM 538 O O . ILE A 1 74 ? 3.977 -9.240 1.051 1.00 90.31 74 ILE A O 1
ATOM 542 N N . ALA A 1 75 ? 1.894 -9.822 1.662 1.00 89.00 75 ALA A N 1
ATOM 543 C CA . ALA A 1 75 ? 1.392 -10.000 0.300 1.00 89.00 75 ALA A CA 1
ATOM 544 C C . ALA A 1 75 ? 1.505 -8.709 -0.531 1.00 89.00 75 ALA A C 1
ATOM 546 O O . ALA A 1 75 ? 1.941 -8.747 -1.682 1.00 89.00 75 ALA A O 1
ATOM 547 N N . THR A 1 76 ? 1.190 -7.558 0.069 1.00 88.31 76 THR A N 1
ATOM 548 C CA . THR A 1 76 ? 1.334 -6.235 -0.561 1.00 88.31 76 THR A CA 1
ATOM 549 C C . THR A 1 76 ? 2.798 -5.924 -0.871 1.00 88.31 76 THR A C 1
ATOM 551 O O . THR A 1 76 ? 3.120 -5.497 -1.979 1.00 88.31 76 THR A O 1
ATOM 554 N N . GLY A 1 77 ? 3.701 -6.182 0.080 1.00 87.25 77 GLY A N 1
ATOM 555 C CA . GLY A 1 77 ? 5.137 -6.000 -0.114 1.00 87.25 77 GLY A CA 1
ATOM 556 C C . GLY A 1 77 ? 5.679 -6.862 -1.255 1.00 87.25 77 GLY A C 1
ATOM 557 O O . GLY A 1 77 ? 6.331 -6.348 -2.163 1.00 87.25 77 GLY A O 1
ATOM 558 N N . LEU A 1 78 ? 5.350 -8.156 -1.263 1.00 88.25 78 LEU A N 1
ATOM 559 C CA . LEU A 1 78 ? 5.741 -9.071 -2.337 1.00 88.25 78 LEU A CA 1
ATOM 560 C C . LEU A 1 78 ? 5.193 -8.616 -3.695 1.00 88.25 78 LEU A C 1
ATOM 562 O O . LEU A 1 78 ? 5.952 -8.548 -4.662 1.00 88.25 78 LEU A O 1
ATOM 566 N N . SER A 1 79 ? 3.913 -8.235 -3.761 1.00 87.50 79 SER A N 1
ATOM 567 C CA . SER A 1 79 ? 3.293 -7.692 -4.977 1.00 87.50 79 SER A CA 1
ATOM 568 C C . SER A 1 79 ? 4.087 -6.507 -5.531 1.00 87.50 79 SER A C 1
ATOM 570 O O . SER A 1 79 ? 4.405 -6.484 -6.719 1.00 87.50 79 SER A O 1
ATOM 572 N N . TRP A 1 80 ? 4.483 -5.558 -4.683 1.00 88.88 80 TRP A N 1
ATOM 573 C CA . TRP A 1 80 ? 5.240 -4.382 -5.109 1.00 88.88 80 TRP A CA 1
ATOM 574 C C . TRP A 1 80 ? 6.650 -4.710 -5.598 1.00 88.88 80 TRP A C 1
ATOM 576 O O . TRP A 1 80 ? 7.078 -4.131 -6.596 1.00 88.88 80 TRP A O 1
ATOM 586 N N . ILE A 1 81 ? 7.354 -5.652 -4.959 1.00 87.75 81 ILE A N 1
ATOM 587 C CA . ILE A 1 81 ? 8.683 -6.099 -5.412 1.00 87.75 81 ILE A CA 1
ATOM 588 C C . ILE A 1 81 ? 8.599 -6.594 -6.861 1.00 87.75 81 ILE A C 1
ATOM 590 O O . ILE A 1 81 ? 9.352 -6.128 -7.722 1.00 87.75 81 ILE A O 1
ATOM 594 N N . PHE A 1 82 ? 7.649 -7.489 -7.153 1.00 89.06 82 PHE A N 1
ATOM 595 C CA . PHE A 1 82 ? 7.466 -8.030 -8.501 1.00 89.06 82 PHE A CA 1
ATOM 596 C C . PHE A 1 82 ? 6.932 -6.981 -9.483 1.00 89.06 82 PHE A C 1
ATOM 598 O O . PHE A 1 82 ? 7.424 -6.892 -10.608 1.00 89.06 82 PHE A O 1
ATOM 605 N N . TYR A 1 83 ? 5.983 -6.141 -9.062 1.00 87.44 83 TYR A N 1
ATOM 606 C CA . TYR A 1 83 ? 5.401 -5.098 -9.905 1.00 87.44 83 TYR A CA 1
ATOM 607 C C . TYR A 1 83 ? 6.431 -4.042 -10.320 1.00 87.44 83 TYR A C 1
ATOM 609 O O . TYR A 1 83 ? 6.528 -3.705 -11.499 1.00 87.44 83 TYR A O 1
ATOM 617 N N . PHE A 1 84 ? 7.252 -3.538 -9.393 1.00 86.00 84 PHE A N 1
ATOM 618 C CA . PHE A 1 84 ? 8.286 -2.557 -9.734 1.00 86.00 84 PHE A CA 1
ATOM 619 C C . PHE A 1 84 ? 9.429 -3.169 -10.536 1.00 86.00 84 PHE A C 1
ATOM 621 O O . PHE A 1 84 ? 9.963 -2.500 -11.420 1.00 86.00 84 PHE A O 1
ATOM 628 N N . ALA A 1 85 ? 9.780 -4.433 -10.285 1.00 86.75 85 ALA A N 1
ATOM 629 C CA . ALA A 1 85 ? 10.703 -5.154 -11.152 1.00 86.75 85 ALA A CA 1
ATOM 630 C C . ALA A 1 85 ? 10.144 -5.245 -12.585 1.00 86.75 85 ALA A C 1
ATOM 632 O O . ALA A 1 85 ? 10.839 -4.886 -13.534 1.00 86.75 85 ALA A O 1
ATOM 633 N N . ALA A 1 86 ? 8.871 -5.616 -12.753 1.00 86.88 86 ALA A N 1
ATOM 634 C CA . ALA A 1 86 ? 8.214 -5.655 -14.059 1.00 86.88 86 ALA A CA 1
ATOM 635 C C . ALA A 1 86 ? 8.145 -4.268 -14.719 1.00 86.88 86 ALA A C 1
ATOM 637 O O . ALA A 1 86 ? 8.451 -4.132 -15.903 1.00 86.88 86 ALA A O 1
ATOM 638 N N . LEU A 1 87 ? 7.821 -3.216 -13.959 1.00 86.50 87 LEU A N 1
ATOM 639 C CA . LEU A 1 87 ? 7.848 -1.838 -14.450 1.00 86.50 87 LEU A CA 1
ATOM 640 C C . LEU A 1 87 ? 9.248 -1.381 -14.839 1.00 86.50 87 LEU A C 1
ATOM 642 O O . LEU A 1 87 ? 9.363 -0.536 -15.717 1.00 86.50 87 LEU A O 1
ATOM 646 N N . LYS A 1 88 ? 10.317 -1.901 -14.236 1.00 83.56 88 LYS A N 1
ATOM 647 C CA . LYS A 1 88 ? 11.679 -1.550 -14.643 1.00 83.56 88 LYS A CA 1
ATOM 648 C C . LYS A 1 88 ? 11.961 -2.020 -16.073 1.00 83.56 88 LYS A C 1
ATOM 650 O O . LYS A 1 88 ? 12.412 -1.223 -16.891 1.00 83.56 88 LYS A O 1
ATOM 655 N N . TYR A 1 89 ? 11.617 -3.269 -16.392 1.00 86.12 89 TYR A N 1
ATOM 656 C CA . TYR A 1 89 ? 11.951 -3.905 -17.675 1.00 86.12 89 TYR A CA 1
ATOM 657 C C . TYR A 1 89 ? 10.865 -3.780 -18.758 1.00 86.12 89 TYR A C 1
ATOM 659 O O . TYR A 1 89 ? 11.162 -3.920 -19.940 1.00 86.12 89 TYR A O 1
ATOM 667 N N . GLY A 1 90 ? 9.611 -3.509 -18.386 1.00 86.62 90 GLY A N 1
ATOM 668 C CA . GLY A 1 90 ? 8.466 -3.468 -19.300 1.00 86.62 90 GLY A CA 1
ATOM 669 C C . GLY A 1 90 ? 7.822 -2.083 -19.448 1.00 86.62 90 GLY A C 1
ATOM 670 O O . GLY A 1 90 ? 7.996 -1.205 -18.595 1.00 86.62 90 GLY A O 1
ATOM 671 N N . PRO A 1 91 ? 7.051 -1.843 -20.525 1.00 87.62 91 PRO A N 1
ATOM 672 C CA . PRO A 1 91 ? 6.252 -0.630 -20.665 1.00 87.62 91 PRO A CA 1
ATOM 673 C C . PRO A 1 91 ? 5.031 -0.659 -19.729 1.00 87.62 91 PRO A C 1
ATOM 675 O O . PRO A 1 91 ? 4.383 -1.695 -19.568 1.00 87.62 91 PRO A O 1
ATOM 678 N N . VAL A 1 92 ? 4.669 0.500 -19.163 1.00 86.00 92 VAL A N 1
ATOM 679 C CA . VAL A 1 92 ? 3.512 0.646 -18.248 1.00 86.00 92 VAL A CA 1
ATOM 680 C C . VAL A 1 92 ? 2.219 0.151 -18.896 1.00 86.00 92 VAL A C 1
ATOM 682 O O . VAL A 1 92 ? 1.420 -0.508 -18.239 1.00 86.00 92 VAL A O 1
ATOM 685 N N . SER A 1 93 ? 2.049 0.393 -20.199 1.00 86.06 93 SER A N 1
ATOM 686 C CA . SER A 1 93 ? 0.869 -0.013 -20.970 1.00 86.06 93 SER A CA 1
ATOM 687 C C . SER A 1 93 ? 0.645 -1.526 -21.033 1.00 86.06 93 SER A C 1
ATOM 689 O O . SER A 1 93 ? -0.480 -1.945 -21.279 1.00 86.06 93 SER A O 1
ATOM 691 N N . ARG A 1 94 ? 1.678 -2.350 -20.803 1.00 87.12 94 ARG A N 1
ATOM 692 C CA . ARG A 1 94 ? 1.553 -3.818 -20.747 1.00 87.12 94 ARG A CA 1
ATOM 693 C C . ARG A 1 94 ? 1.551 -4.350 -19.319 1.00 87.12 94 ARG A C 1
ATOM 695 O O . ARG A 1 94 ? 0.804 -5.271 -19.020 1.00 87.12 94 ARG A O 1
ATOM 702 N N . VAL A 1 95 ? 2.362 -3.765 -18.438 1.00 87.44 95 VAL A N 1
ATOM 703 C CA . VAL A 1 95 ? 2.492 -4.225 -17.046 1.00 87.44 95 VAL A CA 1
ATOM 704 C C . VAL A 1 95 ? 1.253 -3.869 -16.222 1.00 87.44 95 VAL A C 1
ATOM 706 O O . VAL A 1 95 ? 0.760 -4.709 -15.475 1.00 87.44 95 VAL A O 1
ATOM 709 N N . ALA A 1 96 ? 0.710 -2.657 -16.379 1.00 84.56 96 ALA A N 1
ATOM 710 C CA . ALA A 1 96 ? -0.421 -2.204 -15.573 1.00 84.56 96 ALA A CA 1
ATOM 711 C C . ALA A 1 96 ? -1.705 -3.031 -15.804 1.00 84.56 96 ALA A C 1
ATOM 713 O O . ALA A 1 96 ? -2.319 -3.412 -14.812 1.00 84.56 96 ALA A O 1
ATOM 714 N N . PRO A 1 97 ? -2.116 -3.387 -17.040 1.00 85.31 97 PRO A N 1
ATOM 715 C CA . PRO A 1 97 ? -3.282 -4.256 -17.235 1.00 85.31 97 PRO A CA 1
ATOM 716 C C . PRO A 1 97 ? -3.127 -5.649 -16.613 1.00 85.31 97 PRO A C 1
ATOM 718 O O . PRO A 1 97 ? -4.091 -6.171 -16.062 1.00 85.31 97 PRO A O 1
ATOM 721 N N . ILE A 1 98 ? -1.921 -6.230 -16.657 1.00 87.31 98 ILE A N 1
ATOM 722 C CA . ILE A 1 98 ? -1.638 -7.539 -16.047 1.00 87.31 98 ILE A CA 1
ATOM 723 C C . ILE A 1 98 ? -1.754 -7.448 -14.522 1.00 87.31 98 ILE A C 1
ATOM 725 O O . ILE A 1 98 ? -2.411 -8.285 -13.913 1.00 87.31 98 ILE A O 1
ATOM 729 N N . ASP A 1 99 ? -1.190 -6.405 -13.907 1.00 85.62 99 ASP A N 1
ATOM 730 C CA . ASP A 1 99 ? -1.328 -6.149 -12.466 1.00 85.62 99 ASP A CA 1
ATOM 731 C C . ASP A 1 99 ? -2.798 -5.991 -12.045 1.00 85.62 99 ASP A C 1
ATOM 733 O O . ASP A 1 99 ? -3.225 -6.497 -11.005 1.00 85.62 99 ASP A O 1
ATOM 737 N N . LYS A 1 100 ? -3.622 -5.368 -12.895 1.00 82.94 100 LYS A N 1
ATOM 738 C CA . LYS A 1 100 ? -5.059 -5.222 -12.639 1.00 82.94 100 LYS A CA 1
ATOM 739 C C . LYS A 1 100 ? -5.829 -6.537 -12.676 1.00 82.94 100 LYS A C 1
ATOM 741 O O . LYS A 1 100 ? -6.887 -6.583 -12.067 1.00 82.94 100 LYS A O 1
ATOM 746 N N . LEU A 1 101 ? -5.306 -7.625 -13.245 1.00 83.94 101 LEU A N 1
ATOM 747 C CA . LEU A 1 101 ? -5.931 -8.952 -13.111 1.00 83.94 101 LEU A CA 1
ATOM 748 C C . LEU A 1 101 ? -5.927 -9.479 -11.665 1.00 83.94 101 LEU A C 1
ATOM 750 O O . LEU A 1 101 ? -6.611 -10.457 -11.372 1.00 83.94 101 LEU A O 1
ATOM 754 N N . SER A 1 102 ? -5.229 -8.815 -10.737 1.00 83.50 102 SER A N 1
ATOM 755 C CA . SER A 1 102 ? -5.315 -9.087 -9.297 1.00 83.50 102 SER A CA 1
ATOM 756 C C . SER A 1 102 ? -6.751 -9.106 -8.760 1.00 83.50 102 SER A C 1
ATOM 758 O O . SER A 1 102 ? -7.028 -9.904 -7.867 1.00 83.50 102 SER A O 1
ATOM 760 N N . PHE A 1 103 ? -7.687 -8.323 -9.322 1.00 81.06 103 PHE A N 1
ATOM 761 C CA . PHE A 1 103 ? -9.095 -8.406 -8.906 1.00 81.06 103 PHE A CA 1
ATOM 762 C C . PHE A 1 103 ? -9.712 -9.771 -9.245 1.00 81.06 103 PHE A C 1
ATOM 764 O O . PHE A 1 103 ? -10.493 -10.292 -8.458 1.00 81.06 103 PHE A O 1
ATOM 771 N N . VAL A 1 104 ? -9.340 -10.374 -10.382 1.00 85.62 104 VAL A N 1
ATOM 772 C CA . VAL A 1 104 ? -9.838 -11.693 -10.806 1.00 85.62 104 VAL A CA 1
ATOM 773 C C . VAL A 1 104 ? -9.350 -12.761 -9.835 1.00 85.62 104 VAL A C 1
ATOM 775 O O . VAL A 1 104 ? -10.139 -13.580 -9.370 1.00 85.62 104 VAL A O 1
ATOM 778 N N . LEU A 1 105 ? -8.063 -12.716 -9.475 1.00 81.19 105 LEU A N 1
ATOM 779 C CA . LEU A 1 105 ? -7.486 -13.617 -8.476 1.00 81.19 105 LEU A CA 1
ATOM 780 C C . LEU A 1 105 ? -8.128 -13.418 -7.099 1.00 81.19 105 LEU A C 1
ATOM 782 O O . LEU A 1 105 ? -8.454 -14.3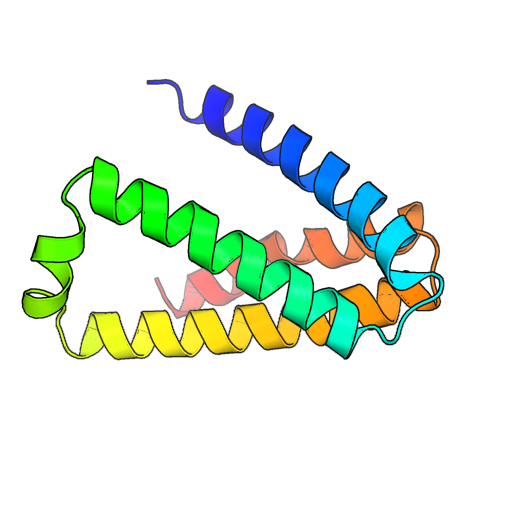98 -6.438 1.00 81.19 105 LEU A O 1
ATOM 786 N N . ALA A 1 106 ? -8.361 -12.171 -6.682 1.00 84.56 106 ALA A N 1
ATOM 787 C CA . ALA A 1 106 ? -9.035 -11.868 -5.423 1.00 84.56 106 ALA A CA 1
ATOM 788 C C . ALA A 1 106 ? -10.480 -12.388 -5.401 1.00 84.56 106 ALA A C 1
ATOM 790 O O . ALA A 1 106 ? -10.898 -12.952 -4.396 1.00 84.56 106 ALA A O 1
ATOM 791 N N . MET A 1 107 ? -11.227 -12.256 -6.503 1.00 84.69 107 MET A N 1
ATOM 792 C CA . MET A 1 107 ? -12.574 -12.819 -6.627 1.00 84.69 107 MET A CA 1
ATOM 793 C C . MET A 1 107 ? -12.551 -14.349 -6.572 1.00 84.69 107 MET A C 1
ATOM 795 O O . MET A 1 107 ? -13.337 -14.937 -5.838 1.00 84.69 107 MET A O 1
ATOM 799 N N . ALA A 1 108 ? -11.632 -14.994 -7.297 1.00 83.50 108 ALA A N 1
ATOM 800 C CA . ALA A 1 108 ? -11.507 -16.450 -7.312 1.00 83.50 108 ALA A CA 1
ATOM 801 C C . ALA A 1 108 ? -11.114 -17.016 -5.937 1.00 83.50 108 ALA A C 1
ATOM 803 O O . ALA A 1 108 ? -11.713 -17.983 -5.480 1.00 83.50 108 ALA A O 1
ATOM 804 N N . LEU A 1 109 ? -10.143 -16.399 -5.256 1.00 79.94 109 LEU A N 1
ATOM 805 C CA . LEU A 1 109 ? -9.752 -16.775 -3.893 1.00 79.94 109 LEU A CA 1
ATOM 806 C C . LEU A 1 109 ? -10.851 -16.450 -2.877 1.00 79.94 109 LEU A C 1
ATOM 808 O O . LEU A 1 109 ? -11.056 -17.212 -1.937 1.00 79.94 109 LEU A O 1
ATOM 812 N N . GLY A 1 110 ? -11.576 -15.348 -3.085 1.00 78.81 110 GLY A N 1
ATOM 813 C CA . GLY A 1 110 ? -12.699 -14.929 -2.254 1.00 78.81 110 GLY A CA 1
ATOM 814 C C . GLY A 1 110 ? -13.772 -16.005 -2.139 1.00 78.81 110 GLY A C 1
ATOM 815 O O . GLY A 1 110 ? -14.231 -16.241 -1.035 1.00 78.81 110 GLY A O 1
ATOM 816 N N . VAL A 1 111 ? -14.072 -16.735 -3.220 1.00 79.44 111 VAL A N 1
ATOM 817 C CA . VAL A 1 111 ? -15.028 -17.864 -3.205 1.00 79.44 111 VAL A CA 1
ATOM 818 C C . VAL A 1 111 ? -14.657 -18.956 -2.187 1.00 79.44 111 VAL A C 1
ATOM 820 O O . VAL A 1 111 ? -15.537 -19.655 -1.697 1.00 79.44 111 VAL A O 1
ATOM 823 N N . PHE A 1 112 ? -13.372 -19.12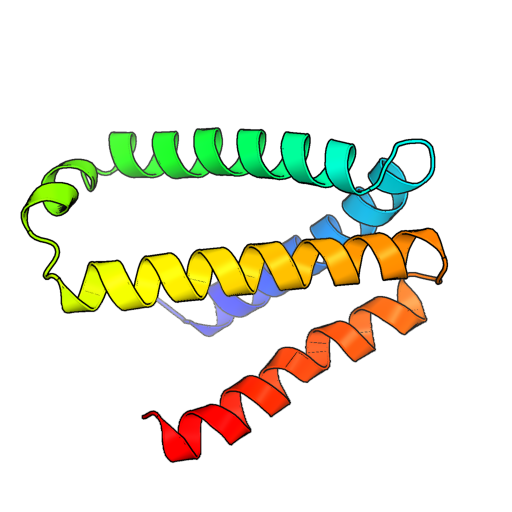9 -1.867 1.00 73.56 112 PHE A N 1
ATOM 824 C CA . PHE A 1 112 ? -12.910 -20.148 -0.916 1.00 73.56 112 PHE A CA 1
ATOM 825 C C . PHE A 1 112 ? -12.686 -19.610 0.503 1.00 73.56 112 PHE A C 1
ATOM 827 O O . PHE A 1 112 ? -12.603 -20.397 1.445 1.00 73.56 112 PHE A O 1
ATOM 834 N N . VAL A 1 113 ? -12.517 -18.294 0.658 1.00 73.94 113 VAL A N 1
ATOM 835 C CA . VAL A 1 113 ? -12.081 -17.655 1.914 1.00 73.94 113 VAL A CA 1
ATOM 836 C C . VAL A 1 113 ? -13.212 -16.884 2.608 1.00 73.94 113 VAL A C 1
ATOM 838 O O . VAL A 1 113 ? -13.178 -16.760 3.835 1.00 73.94 113 VAL A O 1
ATOM 841 N N . LEU A 1 114 ? -14.177 -16.357 1.846 1.00 68.56 114 LEU A N 1
ATOM 842 C CA . LEU A 1 114 ? -15.327 -15.564 2.300 1.00 68.56 114 LEU A CA 1
ATOM 843 C C . LEU A 1 114 ? -16.632 -16.323 2.056 1.00 68.56 114 LEU A C 1
ATOM 845 O O . LEU A 1 114 ? -17.493 -16.251 2.960 1.00 68.56 114 LEU A O 1
#

Radius of gyration: 16.32 Å; chains: 1; bounding box: 39×33×43 Å

Secondary structure (DSSP, 8-state):
--HHHHHHHHHHHHHHHHHHHHHHHTTS-HHHHHHHHHHHHHHHHHHHHHHHTGGGGGGG--HHHHHHHHHHHHHHHHHHHHHHHHHHHS-HHHHHHHHHTHHHHHHHHHHHH-

Foldseek 3Di:
DDVVVVVVVVVVVLVVCLVVLLVQLQPDPQVVSVVVVVVVVCVVVVVVCVVVVVVVCPVVDDPVNVVVVVVVVVVVSVLSSVLSVCSNVDPSVPSVVVSVCVVVVVVVVVVVVD